Protein AF-A0A5S4VEQ0-F1 (afdb_monomer)

Structure (mmCIF, N/CA/C/O backbone):
data_AF-A0A5S4VEQ0-F1
#
_entry.id   AF-A0A5S4VEQ0-F1
#
loop_
_atom_site.group_PDB
_atom_site.id
_atom_site.type_symbol
_atom_site.label_atom_id
_atom_site.label_alt_id
_atom_site.label_comp_id
_atom_site.label_asym_id
_atom_site.label_entity_id
_atom_site.label_seq_id
_atom_site.pdbx_PDB_ins_code
_atom_site.Cartn_x
_atom_site.Cartn_y
_atom_site.Cartn_z
_atom_site.occupancy
_atom_site.B_iso_or_equiv
_atom_site.auth_seq_id
_atom_site.auth_comp_id
_atom_site.auth_asym_id
_atom_site.auth_atom_id
_atom_site.pdbx_PDB_model_num
ATOM 1 N N . MET A 1 1 ? 68.502 -34.017 -78.672 1.00 35.12 1 MET A N 1
ATOM 2 C CA . MET A 1 1 ? 68.425 -32.794 -77.843 1.00 35.12 1 MET A CA 1
ATOM 3 C C . MET A 1 1 ? 67.390 -31.886 -78.487 1.00 35.12 1 MET A C 1
ATOM 5 O O . MET A 1 1 ? 67.651 -31.323 -79.535 1.00 35.12 1 MET A O 1
ATOM 9 N N . GLU A 1 2 ? 66.114 -32.131 -78.208 1.00 46.16 2 GLU A N 1
ATOM 10 C CA . GLU A 1 2 ? 65.328 -31.559 -77.098 1.00 46.16 2 GLU A CA 1
ATOM 11 C C . GLU A 1 2 ? 64.725 -30.198 -77.484 1.00 46.16 2 GLU A C 1
ATOM 13 O O . GLU A 1 2 ? 65.393 -29.173 -77.520 1.00 46.16 2 GLU A O 1
ATOM 18 N N . LYS A 1 3 ? 63.433 -30.225 -77.825 1.00 47.91 3 LYS A N 1
ATOM 19 C CA . LYS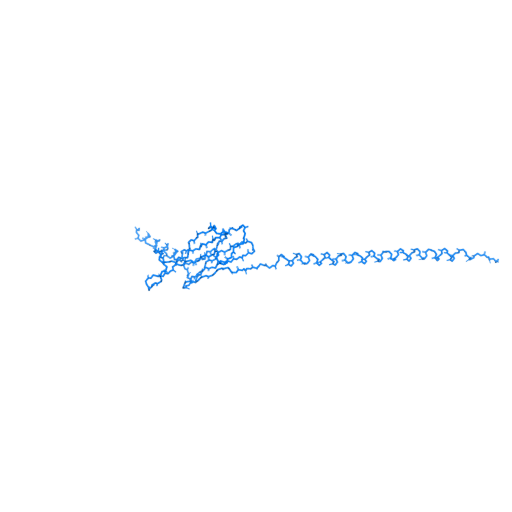 A 1 3 ? 62.547 -29.059 -77.894 1.00 47.91 3 LYS A CA 1
ATOM 20 C C . LYS A 1 3 ? 61.206 -29.460 -77.289 1.00 47.91 3 LYS A C 1
ATOM 22 O O . LYS A 1 3 ? 60.337 -29.929 -78.019 1.00 47.91 3 LYS A O 1
ATOM 27 N N . ARG A 1 4 ? 61.037 -29.322 -75.971 1.00 55.16 4 ARG A N 1
ATOM 28 C CA . ARG A 1 4 ? 59.731 -29.460 -75.301 1.00 55.16 4 ARG A CA 1
ATOM 29 C C . ARG A 1 4 ? 59.687 -28.665 -73.992 1.00 55.16 4 ARG A C 1
ATOM 31 O O . ARG A 1 4 ? 59.735 -29.290 -72.958 1.00 55.16 4 ARG A O 1
ATOM 38 N N . ASP A 1 5 ? 59.512 -27.338 -74.032 1.00 56.81 5 ASP A N 1
ATOM 39 C CA . ASP A 1 5 ? 59.251 -26.558 -72.796 1.00 56.81 5 ASP A CA 1
ATOM 40 C C . ASP A 1 5 ? 58.295 -25.351 -72.948 1.00 56.81 5 ASP A C 1
ATOM 42 O O . ASP A 1 5 ? 58.089 -24.589 -72.01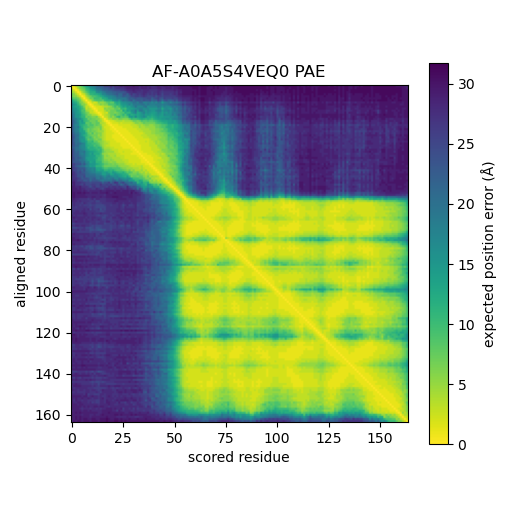1 1.00 56.81 5 ASP A O 1
ATOM 46 N N . GLY A 1 6 ? 57.635 -25.162 -74.098 1.00 55.19 6 GLY A N 1
ATOM 47 C CA . GLY A 1 6 ? 56.740 -24.005 -74.303 1.00 55.19 6 GLY A CA 1
ATOM 48 C C . GLY A 1 6 ? 55.313 -24.153 -73.745 1.00 55.19 6 GLY A C 1
ATOM 49 O O . GLY A 1 6 ? 54.650 -23.158 -73.468 1.00 55.19 6 GLY A O 1
ATOM 50 N N . HIS A 1 7 ? 54.815 -25.383 -73.567 1.00 54.16 7 HIS A N 1
ATOM 51 C CA . HIS A 1 7 ? 53.410 -25.635 -73.196 1.00 54.16 7 HIS A CA 1
ATOM 52 C C . HIS A 1 7 ? 53.145 -25.678 -71.681 1.00 54.16 7 HIS A C 1
ATOM 54 O O . HIS A 1 7 ? 52.001 -25.523 -71.259 1.00 54.16 7 HIS A O 1
ATOM 60 N N . ASN A 1 8 ? 54.177 -25.866 -70.855 1.00 57.31 8 ASN A N 1
ATOM 61 C CA . ASN A 1 8 ? 54.016 -26.102 -69.416 1.00 57.31 8 ASN A CA 1
ATOM 62 C C . ASN A 1 8 ? 53.813 -24.791 -68.626 1.00 57.31 8 ASN A C 1
ATOM 64 O O . ASN A 1 8 ? 53.029 -24.724 -67.683 1.00 57.31 8 ASN A O 1
ATOM 68 N N . ILE A 1 9 ? 54.444 -23.703 -69.075 1.00 57.59 9 ILE A N 1
ATOM 69 C CA . ILE A 1 9 ? 54.478 -22.416 -68.363 1.00 57.59 9 ILE A CA 1
ATOM 70 C C . ILE A 1 9 ? 53.099 -21.732 -68.355 1.00 57.59 9 ILE A C 1
ATOM 72 O O . ILE A 1 9 ? 52.641 -21.274 -67.311 1.00 57.59 9 ILE A O 1
ATOM 76 N N . ASN A 1 10 ? 52.386 -21.739 -69.489 1.00 58.28 10 ASN A N 1
ATOM 77 C CA . ASN A 1 10 ? 51.033 -21.173 -69.598 1.00 58.28 10 ASN A CA 1
ATOM 78 C C . ASN A 1 10 ? 49.995 -21.959 -68.780 1.00 58.28 10 ASN A C 1
ATOM 80 O O . ASN A 1 10 ? 49.092 -21.362 -68.195 1.00 58.28 10 ASN A O 1
ATOM 84 N N . TYR A 1 11 ? 50.130 -23.288 -68.696 1.00 59.81 11 TYR A N 1
ATOM 85 C CA . TYR A 1 11 ? 49.234 -24.128 -67.899 1.00 59.81 11 TYR A CA 1
ATOM 86 C C . TYR A 1 11 ? 49.465 -23.932 -66.395 1.00 59.81 11 TYR A C 1
ATOM 88 O O . TYR A 1 11 ? 48.503 -23.803 -65.638 1.00 59.81 11 TYR A O 1
ATOM 96 N N . ILE A 1 12 ? 50.728 -23.822 -65.964 1.00 58.59 12 ILE A N 1
ATOM 97 C CA . ILE A 1 12 ? 51.093 -23.484 -64.580 1.00 58.59 12 ILE A CA 1
ATOM 98 C C . ILE A 1 12 ? 50.569 -22.091 -64.212 1.00 58.59 12 ILE A C 1
ATOM 100 O O . ILE A 1 12 ? 49.969 -21.937 -63.151 1.00 58.59 12 ILE A O 1
ATOM 104 N N . TYR A 1 13 ? 50.711 -21.098 -65.094 1.00 59.34 13 TYR A N 1
ATOM 105 C CA . TYR A 1 13 ? 50.220 -19.736 -64.856 1.00 59.34 13 TYR A CA 1
ATOM 106 C C . TYR A 1 13 ? 48.685 -19.682 -64.759 1.00 59.34 13 TYR A C 1
ATOM 108 O O . TYR A 1 13 ? 48.131 -19.096 -63.831 1.00 59.34 13 TYR A O 1
ATOM 116 N N . TYR A 1 14 ? 47.981 -20.378 -65.656 1.00 60.22 14 TYR A N 1
ATOM 117 C CA . TYR A 1 14 ? 46.522 -20.517 -65.617 1.00 60.22 14 TYR A CA 1
ATOM 118 C C . TYR A 1 14 ? 46.028 -21.243 -64.353 1.00 60.22 14 TYR A C 1
ATOM 120 O O . TYR A 1 14 ? 45.068 -20.808 -63.711 1.00 60.22 14 TYR A O 1
ATOM 128 N N . MET A 1 15 ? 46.706 -22.323 -63.954 1.00 60.25 15 MET A N 1
ATOM 129 C CA . MET A 1 15 ? 46.429 -23.059 -62.714 1.00 60.25 15 MET A CA 1
ATOM 130 C C . MET A 1 15 ? 46.710 -22.214 -61.462 1.00 60.25 15 MET A C 1
ATOM 132 O O . MET A 1 15 ? 45.954 -22.292 -60.493 1.00 60.25 15 MET A O 1
ATOM 136 N N . MET A 1 16 ? 47.758 -21.388 -61.475 1.00 64.19 16 MET A N 1
ATOM 137 C CA . MET A 1 16 ? 48.123 -20.499 -60.369 1.00 64.19 16 MET A CA 1
ATOM 138 C C . MET A 1 16 ? 47.121 -19.345 -60.225 1.00 64.19 16 MET A C 1
ATOM 140 O O . MET A 1 16 ? 46.654 -19.089 -59.119 1.00 64.19 16 MET A O 1
ATOM 144 N N . ASN A 1 17 ? 46.662 -18.755 -61.333 1.00 66.44 17 ASN A N 1
ATOM 145 C CA . ASN A 1 17 ? 45.630 -17.712 -61.326 1.00 66.44 17 ASN A CA 1
ATOM 146 C C . ASN A 1 17 ? 44.271 -18.229 -60.826 1.00 66.44 17 ASN A C 1
ATOM 148 O O . ASN A 1 17 ? 43.604 -17.547 -60.052 1.00 66.44 17 ASN A O 1
ATOM 152 N N . LYS A 1 18 ? 43.874 -19.461 -61.181 1.00 68.44 18 LYS A N 1
ATOM 153 C CA . LYS A 1 18 ? 42.657 -20.086 -60.628 1.00 68.44 18 LYS A CA 1
ATOM 154 C C . LYS A 1 18 ? 42.741 -20.314 -59.120 1.00 68.44 18 LYS A C 1
ATOM 156 O O . LYS A 1 18 ? 41.775 -20.035 -58.416 1.00 68.44 18 LYS A O 1
ATOM 161 N N . LYS A 1 19 ? 43.884 -20.797 -58.615 1.00 73.88 19 LYS A N 1
ATOM 162 C CA . LYS A 1 19 ? 44.102 -20.979 -57.170 1.00 73.88 19 LYS A CA 1
ATOM 163 C C . LYS A 1 19 ? 44.058 -19.646 -56.422 1.00 73.88 19 LYS A C 1
ATOM 165 O O . LYS A 1 19 ? 43.429 -19.582 -55.372 1.00 73.88 19 LYS A O 1
ATOM 170 N N . VAL A 1 20 ? 44.652 -18.589 -56.981 1.00 77.31 20 VAL A N 1
ATOM 171 C CA . VAL A 1 20 ? 44.593 -17.232 -56.413 1.00 77.31 20 VAL A CA 1
ATOM 172 C C . VAL A 1 20 ? 43.149 -16.724 -56.352 1.00 77.31 20 VAL A C 1
ATOM 174 O O . VAL A 1 20 ? 42.721 -16.291 -55.290 1.00 77.31 20 VAL A O 1
ATOM 177 N N . ILE A 1 21 ? 42.367 -16.872 -57.429 1.00 79.94 21 ILE A N 1
ATOM 178 C CA . ILE A 1 21 ? 40.948 -16.470 -57.456 1.00 79.94 21 ILE A CA 1
ATOM 179 C C . ILE A 1 21 ? 40.131 -17.218 -56.389 1.00 79.94 21 ILE A C 1
ATOM 181 O O . ILE A 1 21 ? 39.345 -16.601 -55.672 1.00 79.94 21 ILE A O 1
ATOM 185 N N . ILE A 1 22 ? 40.337 -18.531 -56.244 1.00 81.25 22 ILE A N 1
ATOM 186 C CA . ILE A 1 22 ? 39.644 -19.340 -55.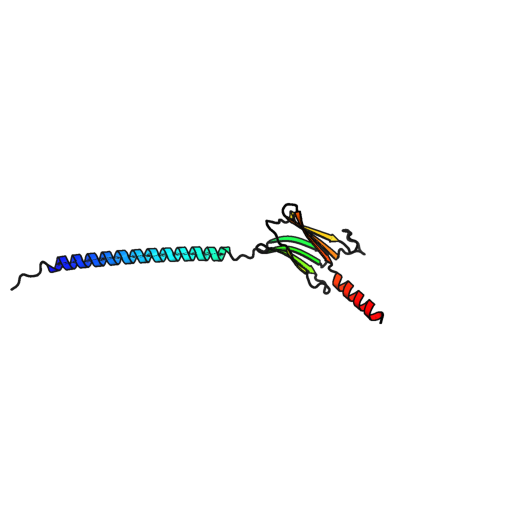228 1.00 81.25 22 ILE A CA 1
ATOM 187 C C . ILE A 1 22 ? 40.003 -18.860 -53.815 1.00 81.25 22 ILE A C 1
ATOM 189 O O . ILE A 1 22 ? 39.112 -18.687 -52.987 1.00 81.25 22 ILE A O 1
ATOM 193 N N . ILE A 1 23 ? 41.284 -18.593 -53.546 1.00 82.44 23 ILE A N 1
ATOM 194 C CA . ILE A 1 23 ? 41.738 -18.083 -52.244 1.00 82.44 23 ILE A CA 1
ATOM 195 C C . ILE A 1 23 ? 41.100 -16.720 -51.945 1.00 82.44 23 ILE A C 1
ATOM 197 O O . ILE A 1 23 ? 40.624 -16.505 -50.832 1.00 82.44 23 ILE A O 1
ATOM 201 N N . THR A 1 24 ? 41.020 -15.821 -52.930 1.00 81.81 24 THR A N 1
ATOM 202 C CA . THR A 1 24 ? 40.383 -14.507 -52.757 1.00 81.81 24 THR A CA 1
ATOM 203 C C . THR A 1 24 ? 38.906 -14.626 -52.376 1.00 81.81 24 THR A C 1
ATOM 205 O O . THR A 1 24 ? 38.460 -13.940 -51.458 1.00 81.81 24 THR A O 1
ATOM 208 N N . ILE A 1 25 ? 38.155 -15.523 -53.021 1.00 85.81 25 ILE A N 1
ATOM 209 C CA . ILE A 1 25 ? 36.731 -15.741 -52.712 1.00 85.81 25 ILE A CA 1
ATOM 210 C C . ILE A 1 25 ? 36.555 -16.280 -51.285 1.00 85.81 25 ILE A C 1
ATOM 212 O O . ILE A 1 25 ? 35.679 -15.820 -50.554 1.00 85.81 25 ILE A O 1
ATOM 216 N N . VAL A 1 26 ? 37.410 -17.214 -50.859 1.00 86.69 26 VAL A N 1
ATOM 217 C CA . VAL A 1 26 ? 37.355 -17.787 -49.503 1.00 86.69 26 VAL A CA 1
ATOM 218 C C . VAL A 1 26 ? 37.635 -16.726 -48.437 1.00 86.69 26 VAL A C 1
ATOM 220 O O . VAL A 1 26 ? 36.933 -16.672 -47.430 1.00 86.69 26 VAL A O 1
ATOM 223 N N . VAL A 1 27 ? 38.615 -15.847 -48.660 1.00 87.50 27 VAL A N 1
ATOM 224 C CA . VAL A 1 27 ? 38.927 -14.758 -47.719 1.00 87.50 27 VAL A CA 1
ATOM 225 C C . VAL A 1 27 ? 37.755 -13.782 -47.584 1.00 87.50 27 VAL A C 1
ATOM 227 O O . VAL A 1 27 ? 37.426 -13.383 -46.467 1.00 87.50 27 VAL A O 1
ATOM 230 N N . LEU A 1 28 ? 37.083 -13.441 -48.688 1.00 87.12 28 LEU A N 1
ATOM 231 C CA . LEU A 1 28 ? 35.903 -12.570 -48.658 1.00 87.12 28 LEU A CA 1
ATOM 232 C C . LEU A 1 28 ? 34.742 -13.199 -47.873 1.00 87.12 28 LEU A C 1
ATOM 234 O O . LEU A 1 28 ? 34.156 -12.530 -47.023 1.00 87.12 28 LEU A O 1
ATOM 238 N N . ALA A 1 29 ? 34.478 -14.495 -48.063 1.00 86.56 29 ALA A N 1
ATOM 239 C CA . ALA A 1 29 ? 33.441 -15.206 -47.311 1.00 86.56 29 ALA A CA 1
ATOM 240 C C . ALA A 1 29 ? 33.726 -15.238 -45.795 1.00 86.56 29 ALA A C 1
ATOM 242 O O . ALA A 1 29 ? 32.816 -15.079 -44.978 1.00 86.56 29 ALA A O 1
ATOM 243 N N . ILE A 1 30 ? 34.996 -15.394 -45.399 1.00 88.75 30 ILE A N 1
ATOM 244 C CA . ILE A 1 30 ? 35.389 -15.356 -43.983 1.00 88.75 30 ILE A CA 1
ATOM 245 C C . ILE A 1 30 ? 35.157 -13.954 -43.405 1.00 88.75 30 ILE A C 1
ATOM 247 O O . ILE A 1 30 ? 34.575 -13.839 -42.326 1.00 88.75 30 ILE A O 1
ATOM 251 N N . LEU A 1 31 ? 35.541 -12.891 -44.118 1.00 87.69 31 LEU A N 1
ATOM 252 C CA . LEU A 1 31 ? 35.334 -11.511 -43.661 1.00 87.69 31 LEU A CA 1
ATOM 253 C C . LEU A 1 31 ? 33.849 -11.185 -43.445 1.00 87.69 31 LEU A C 1
ATOM 255 O O . LEU A 1 31 ? 33.496 -10.596 -42.422 1.00 87.69 31 LEU A O 1
ATOM 259 N N . GLU A 1 32 ? 32.972 -11.620 -44.351 1.00 87.06 32 GLU A N 1
ATOM 260 C CA . GLU A 1 32 ? 31.523 -11.443 -44.201 1.00 87.06 32 GLU A CA 1
ATOM 261 C C . GLU A 1 32 ? 30.975 -12.195 -42.982 1.00 87.06 32 GLU A C 1
ATOM 263 O O . GLU A 1 32 ? 30.190 -11.634 -42.212 1.00 87.06 32 GLU A O 1
ATOM 268 N N . SER A 1 33 ? 31.437 -13.428 -42.752 1.00 83.81 33 SER A N 1
ATOM 269 C CA . SER A 1 33 ? 31.017 -14.220 -41.592 1.00 83.81 33 SER A CA 1
ATOM 270 C C . SER A 1 33 ? 31.417 -13.557 -40.267 1.00 83.81 33 SER A C 1
ATOM 272 O O . SER A 1 33 ? 30.593 -13.452 -39.361 1.00 83.81 33 SER A O 1
ATOM 274 N N . VAL A 1 34 ? 32.637 -13.015 -40.172 1.00 88.19 34 VAL A N 1
ATOM 275 C CA . VAL A 1 34 ? 33.123 -12.295 -38.986 1.00 88.19 34 VAL A CA 1
ATOM 276 C C . VAL A 1 34 ? 32.261 -11.063 -38.709 1.00 88.19 34 VAL A C 1
ATOM 278 O O . VAL A 1 34 ? 31.816 -10.872 -37.578 1.00 88.19 34 VAL A O 1
ATOM 281 N N . ILE A 1 35 ? 31.951 -10.259 -39.732 1.00 86.19 35 ILE A N 1
ATOM 282 C CA . ILE A 1 35 ? 31.079 -9.081 -39.587 1.00 86.19 35 ILE A CA 1
ATOM 283 C C . ILE A 1 35 ? 29.672 -9.493 -39.133 1.00 86.19 35 ILE A C 1
ATOM 285 O O . ILE A 1 35 ? 29.096 -8.842 -38.257 1.00 86.19 35 ILE A O 1
ATOM 289 N N . PHE A 1 36 ? 29.122 -10.573 -39.692 1.00 85.31 36 PHE A N 1
ATOM 290 C CA . PHE A 1 36 ? 27.824 -11.112 -39.288 1.00 85.31 36 PHE A CA 1
ATOM 291 C C . PHE A 1 36 ? 27.819 -11.548 -37.815 1.00 85.31 36 PHE A C 1
ATOM 293 O O . PHE A 1 36 ? 26.914 -11.165 -37.073 1.00 85.31 36 PHE A O 1
ATOM 300 N N . PHE A 1 37 ? 28.854 -12.261 -37.358 1.00 78.31 37 PHE A N 1
ATOM 301 C CA . PHE A 1 37 ? 28.989 -12.652 -35.952 1.00 78.31 37 PHE A CA 1
ATOM 302 C C . PHE A 1 37 ? 29.139 -11.444 -35.021 1.00 78.31 37 PHE A C 1
ATOM 304 O O . PHE A 1 37 ? 28.484 -11.407 -33.980 1.00 78.31 37 PHE A O 1
ATOM 311 N N . TYR A 1 38 ? 29.918 -10.423 -35.394 1.00 78.75 38 TYR A N 1
ATOM 312 C CA . TYR A 1 38 ? 30.018 -9.184 -34.611 1.00 78.75 38 TYR A CA 1
ATOM 313 C C . TYR A 1 38 ? 28.670 -8.466 -34.488 1.00 78.75 38 TYR A C 1
ATOM 315 O O . TYR A 1 38 ? 28.312 -8.029 -33.393 1.00 78.75 38 TYR A O 1
ATOM 323 N N . LYS A 1 39 ? 27.903 -8.371 -35.582 1.00 77.38 39 LYS A N 1
ATOM 324 C CA . LYS A 1 39 ? 26.561 -7.769 -35.562 1.00 77.38 39 LYS A CA 1
ATOM 325 C C . LYS A 1 39 ? 25.602 -8.561 -34.681 1.00 77.38 39 LYS A C 1
ATOM 327 O O . LYS A 1 39 ? 24.973 -7.970 -33.809 1.00 77.38 39 LYS A O 1
ATOM 332 N N . GLN A 1 40 ? 25.553 -9.883 -34.842 1.00 73.31 40 GLN A N 1
ATOM 333 C CA . GLN A 1 40 ? 24.693 -10.746 -34.033 1.00 73.31 40 GLN A CA 1
ATOM 334 C C . GLN A 1 40 ? 25.042 -10.640 -32.540 1.00 73.31 40 GLN A C 1
ATOM 336 O O . GLN A 1 40 ? 24.151 -10.531 -31.703 1.00 73.31 40 GLN A O 1
ATOM 341 N N . ASN A 1 41 ? 26.332 -10.597 -32.193 1.00 69.31 41 ASN A N 1
ATOM 342 C CA . ASN A 1 41 ? 26.767 -10.489 -30.802 1.00 69.31 41 ASN A CA 1
ATOM 343 C C . ASN A 1 41 ? 26.468 -9.103 -30.198 1.00 69.31 41 ASN A C 1
ATOM 345 O O . ASN A 1 41 ? 26.094 -9.009 -29.032 1.00 69.31 41 ASN A O 1
ATOM 349 N N . ALA A 1 42 ? 26.566 -8.030 -30.991 1.00 70.25 42 ALA A N 1
ATOM 350 C CA . ALA A 1 42 ? 26.181 -6.679 -30.576 1.00 70.25 42 ALA A CA 1
ATOM 351 C C . ALA A 1 42 ? 24.654 -6.499 -30.447 1.00 70.25 42 ALA A C 1
ATOM 353 O O . ALA A 1 42 ? 24.183 -5.739 -29.603 1.00 70.25 42 ALA A O 1
ATOM 354 N N . GLU A 1 43 ? 23.862 -7.178 -31.275 1.00 64.88 43 GLU A N 1
ATOM 355 C CA . GLU A 1 43 ? 22.400 -7.200 -31.152 1.00 64.88 43 GLU A CA 1
ATOM 356 C C . GLU A 1 43 ? 21.950 -8.027 -29.948 1.00 64.88 43 GLU A C 1
ATOM 358 O O . GLU A 1 43 ? 21.087 -7.589 -29.185 1.00 64.88 43 GLU A O 1
ATOM 363 N N . ASN A 1 44 ? 22.588 -9.177 -29.720 1.00 58.97 44 ASN A N 1
ATOM 364 C CA . ASN A 1 44 ? 22.358 -9.995 -28.538 1.00 58.97 44 ASN A CA 1
ATOM 365 C C . ASN A 1 44 ? 22.756 -9.243 -27.266 1.00 58.97 44 ASN A C 1
ATOM 367 O O . ASN A 1 44 ? 21.960 -9.202 -26.333 1.00 58.97 44 ASN A O 1
ATOM 371 N N . SER A 1 45 ? 23.915 -8.576 -27.230 1.00 58.31 45 SER A N 1
ATOM 372 C CA . SER A 1 45 ? 24.314 -7.778 -26.065 1.00 58.31 45 SER A CA 1
ATOM 373 C C . SER A 1 45 ? 23.307 -6.665 -25.772 1.00 58.31 45 SER A C 1
ATOM 375 O O . SER A 1 45 ? 22.861 -6.560 -24.635 1.00 58.31 45 SER A O 1
ATOM 377 N N . LYS A 1 46 ? 22.828 -5.930 -26.787 1.00 57.09 46 LYS A N 1
ATOM 378 C CA . LYS A 1 46 ? 21.741 -4.942 -26.631 1.00 57.09 46 LYS A CA 1
ATOM 379 C C . LYS A 1 46 ? 20.438 -5.564 -26.119 1.00 57.09 46 LYS A C 1
ATOM 381 O O . LYS A 1 46 ? 19.746 -4.941 -25.317 1.00 57.09 46 LYS A O 1
ATOM 386 N N . LYS A 1 47 ? 20.100 -6.781 -26.555 1.00 51.53 47 LYS A N 1
ATOM 387 C CA . LYS A 1 47 ? 18.929 -7.533 -26.077 1.00 51.53 47 LYS A CA 1
ATOM 388 C C . LYS A 1 47 ? 19.077 -7.953 -24.608 1.00 51.53 47 LYS A C 1
ATOM 390 O O . LYS A 1 47 ? 18.097 -7.885 -23.874 1.00 51.53 47 LYS A O 1
ATOM 395 N N . TYR A 1 48 ? 20.285 -8.304 -24.163 1.00 48.91 48 TYR A N 1
ATOM 396 C CA . TYR A 1 48 ? 20.580 -8.576 -22.751 1.00 48.91 48 TYR A CA 1
ATOM 397 C C . TYR A 1 48 ? 20.616 -7.296 -21.901 1.00 48.91 48 TYR A C 1
ATOM 399 O O . TYR A 1 48 ? 20.135 -7.311 -20.773 1.00 48.91 48 TYR A O 1
ATOM 407 N N . THR A 1 49 ? 21.091 -6.166 -22.440 1.00 46.22 49 THR A N 1
ATOM 408 C CA . THR A 1 49 ? 21.071 -4.872 -21.732 1.00 46.22 49 THR A CA 1
ATOM 409 C C . THR A 1 49 ? 19.655 -4.300 -21.596 1.00 46.22 49 THR A C 1
ATOM 411 O O . THR A 1 49 ? 19.361 -3.640 -20.606 1.00 46.22 49 THR A O 1
ATOM 414 N N . LYS A 1 50 ? 18.748 -4.575 -22.544 1.00 47.94 50 LYS A N 1
ATOM 415 C CA . LYS A 1 50 ? 17.352 -4.101 -22.489 1.00 47.94 50 LYS A CA 1
ATOM 416 C C . LYS A 1 50 ? 16.485 -4.839 -21.451 1.00 47.94 50 LYS A C 1
ATOM 418 O O . LYS A 1 50 ? 15.454 -4.308 -21.061 1.00 47.94 50 LYS A O 1
ATOM 423 N N . ASN A 1 51 ? 16.907 -6.015 -20.979 1.00 51.66 51 ASN A N 1
ATOM 424 C CA . ASN A 1 51 ? 16.145 -6.846 -20.037 1.00 51.66 51 ASN A CA 1
ATOM 425 C C . ASN A 1 51 ? 16.681 -6.818 -18.592 1.00 51.66 51 ASN A C 1
ATOM 427 O O . ASN A 1 51 ? 16.313 -7.686 -17.808 1.00 51.66 51 ASN A O 1
ATOM 431 N N . SER A 1 52 ? 17.562 -5.882 -18.221 1.00 48.66 52 SER A N 1
ATOM 432 C CA . SER A 1 52 ? 18.172 -5.902 -16.883 1.00 48.66 52 SER A CA 1
ATOM 433 C C . SER A 1 52 ? 18.460 -4.509 -16.328 1.00 48.66 52 SER A C 1
ATOM 435 O O . SER A 1 52 ? 19.607 -4.158 -16.061 1.00 48.66 52 SER A O 1
ATOM 437 N N . ILE A 1 53 ? 17.401 -3.729 -16.121 1.00 51.53 53 ILE A N 1
ATOM 438 C CA . ILE A 1 53 ? 17.343 -2.774 -15.013 1.00 51.53 53 ILE A CA 1
ATOM 439 C C . ILE A 1 53 ? 15.986 -3.032 -14.360 1.00 51.53 53 ILE A C 1
ATOM 441 O O . ILE A 1 53 ? 14.963 -2.680 -14.938 1.00 51.53 53 ILE A O 1
ATOM 445 N N . GLU A 1 54 ? 15.969 -3.691 -13.200 1.00 56.12 54 GLU A N 1
ATOM 446 C CA . GLU A 1 54 ? 14.827 -3.620 -12.285 1.00 56.12 54 GLU A CA 1
ATOM 447 C C . GLU A 1 54 ? 14.712 -2.152 -11.866 1.00 56.12 54 GLU A C 1
ATOM 449 O O . GLU A 1 54 ? 15.355 -1.702 -10.919 1.00 56.12 54 GLU A O 1
ATOM 454 N N . SER A 1 55 ? 14.016 -1.345 -12.667 1.00 65.06 55 SER A N 1
ATOM 455 C CA . SER A 1 55 ? 13.801 0.058 -12.350 1.00 65.06 55 SER A CA 1
ATOM 456 C C . SER A 1 55 ? 12.699 0.114 -11.306 1.00 65.06 55 SER A C 1
ATOM 458 O O . SER A 1 55 ? 11.520 0.202 -11.645 1.00 65.06 55 SER A O 1
ATOM 460 N N . GLU A 1 56 ? 13.092 -0.003 -10.043 1.00 83.75 56 GLU A N 1
ATOM 461 C CA . GLU A 1 56 ? 12.230 0.370 -8.934 1.00 83.75 56 GLU A CA 1
ATOM 462 C C . GLU A 1 56 ? 11.972 1.878 -9.017 1.00 83.75 56 GLU A C 1
ATOM 464 O O . GLU A 1 56 ? 12.900 2.689 -8.949 1.00 83.75 56 GLU A O 1
ATOM 469 N N . VAL A 1 57 ? 10.711 2.254 -9.213 1.00 90.12 57 VAL A N 1
ATOM 470 C CA . VAL A 1 57 ? 10.284 3.655 -9.252 1.00 90.12 57 VAL A CA 1
ATOM 471 C C . VAL A 1 57 ? 9.269 3.869 -8.145 1.00 90.12 57 VAL A C 1
ATOM 473 O O . VAL A 1 57 ? 8.159 3.349 -8.203 1.00 90.12 57 VAL A O 1
ATOM 476 N N . VAL A 1 58 ? 9.638 4.648 -7.129 1.00 95.06 58 VAL A N 1
ATOM 477 C CA . VAL A 1 58 ? 8.711 5.037 -6.060 1.00 95.06 58 VAL A CA 1
ATOM 478 C C . VAL A 1 58 ? 7.694 6.028 -6.618 1.00 95.06 58 VAL A C 1
ATOM 480 O O . VAL A 1 58 ? 8.072 7.084 -7.124 1.00 95.06 58 VAL A O 1
ATOM 483 N N . LEU A 1 59 ? 6.412 5.687 -6.504 1.00 95.62 59 LEU A N 1
ATOM 484 C CA . LEU A 1 59 ? 5.299 6.511 -6.978 1.00 95.62 59 LEU A CA 1
ATOM 485 C C . LEU A 1 59 ? 4.656 7.290 -5.830 1.00 95.62 59 LEU A C 1
ATOM 487 O O . LEU A 1 59 ? 4.321 8.459 -5.993 1.00 95.62 59 LEU A O 1
ATOM 491 N N . ALA A 1 60 ? 4.544 6.678 -4.651 1.00 97.25 60 ALA A N 1
ATOM 492 C CA . ALA A 1 60 ? 4.067 7.346 -3.448 1.00 97.25 60 ALA A CA 1
ATOM 493 C C . ALA A 1 60 ? 4.779 6.806 -2.207 1.00 97.25 60 ALA A C 1
ATOM 495 O O . ALA A 1 60 ? 5.132 5.632 -2.120 1.00 97.25 60 ALA A O 1
ATOM 496 N N . SER A 1 61 ? 4.982 7.667 -1.218 1.00 97.75 61 SER A N 1
ATOM 497 C CA . SER A 1 61 ? 5.516 7.279 0.082 1.00 97.75 61 SER A CA 1
ATOM 498 C C . SER A 1 61 ? 4.926 8.187 1.142 1.00 97.75 61 SER A C 1
ATOM 500 O O . SER A 1 61 ? 4.893 9.404 0.970 1.00 97.75 61 SER A O 1
ATOM 502 N N . SER A 1 62 ? 4.514 7.607 2.261 1.00 98.06 62 SER A N 1
ATOM 503 C CA . SER A 1 62 ? 3.995 8.351 3.402 1.00 98.06 62 SER A CA 1
ATOM 504 C C . SER A 1 62 ? 4.444 7.708 4.709 1.00 98.06 62 SER A C 1
ATOM 506 O O . SER A 1 62 ? 4.635 6.493 4.785 1.00 98.06 62 SER A O 1
ATOM 508 N N . LYS A 1 63 ? 4.651 8.534 5.733 1.00 96.62 63 LYS A N 1
ATOM 509 C CA . LYS A 1 63 ? 5.119 8.117 7.056 1.00 96.62 63 LYS A CA 1
ATOM 510 C C . LYS A 1 63 ? 4.286 8.776 8.135 1.00 96.62 63 LYS A C 1
ATOM 512 O O . LYS A 1 63 ? 3.959 9.952 8.012 1.00 96.62 63 LYS A O 1
ATOM 517 N N . GLU A 1 64 ? 4.041 8.032 9.202 1.00 94.88 64 GLU A N 1
ATOM 518 C CA . GLU A 1 64 ? 3.356 8.514 10.392 1.00 94.88 64 GLU A CA 1
ATOM 519 C C . GLU A 1 64 ? 3.978 7.864 11.631 1.00 94.88 64 GLU A C 1
ATOM 521 O O . GLU A 1 64 ? 3.883 6.653 11.846 1.00 94.88 64 GLU A O 1
ATOM 526 N N . GLY A 1 65 ? 4.687 8.669 12.426 1.00 91.75 65 GLY A N 1
ATOM 527 C CA . GLY A 1 65 ? 5.507 8.166 13.529 1.00 91.75 65 GLY A CA 1
ATOM 528 C C . GLY A 1 65 ? 6.532 7.132 13.049 1.00 91.75 65 GLY A C 1
ATOM 529 O O . GLY A 1 65 ? 7.350 7.419 12.177 1.00 91.75 65 GLY A O 1
ATOM 530 N N . TYR A 1 66 ? 6.463 5.928 13.619 1.00 91.75 66 TYR A N 1
ATOM 531 C CA . TYR A 1 66 ? 7.325 4.789 13.281 1.00 91.75 66 TYR A CA 1
ATOM 532 C C . TYR A 1 66 ? 6.826 3.970 12.085 1.00 91.75 66 TYR A C 1
ATOM 534 O O . TYR A 1 66 ? 7.481 3.006 11.698 1.00 91.75 66 TYR A O 1
ATOM 542 N N . ASN A 1 67 ? 5.664 4.317 11.528 1.00 95.94 67 ASN A N 1
ATOM 543 C CA . ASN A 1 67 ? 5.000 3.565 10.472 1.00 95.94 67 ASN A CA 1
ATOM 544 C C . ASN A 1 67 ? 5.262 4.209 9.112 1.00 95.94 67 ASN A C 1
ATOM 546 O O . ASN A 1 67 ? 5.352 5.433 8.981 1.00 95.94 67 ASN A O 1
ATOM 550 N N . SER A 1 68 ? 5.343 3.385 8.077 1.00 97.69 68 SER A N 1
ATOM 551 C CA . SER A 1 68 ? 5.556 3.842 6.712 1.00 97.69 68 SER A CA 1
ATOM 552 C C . SER A 1 68 ? 4.795 2.988 5.714 1.00 97.69 68 SER A C 1
ATOM 554 O O . SER A 1 68 ? 4.612 1.791 5.921 1.00 97.69 68 SER A O 1
ATOM 556 N N . VAL A 1 69 ? 4.366 3.623 4.629 1.00 98.56 69 VAL A N 1
ATOM 557 C CA . VAL A 1 69 ? 3.800 2.977 3.447 1.00 98.56 69 VAL A CA 1
ATOM 558 C C . VAL A 1 69 ? 4.526 3.526 2.230 1.00 98.56 69 VAL A C 1
ATOM 560 O O . VAL A 1 69 ? 4.636 4.742 2.068 1.00 98.56 69 VAL A O 1
ATOM 563 N N . VAL A 1 70 ? 5.001 2.633 1.371 1.00 98.31 70 VAL A N 1
ATOM 564 C CA . VAL A 1 70 ? 5.642 2.950 0.097 1.00 98.31 70 VAL A CA 1
ATOM 565 C C . VAL A 1 70 ? 4.921 2.183 -0.999 1.00 98.31 70 VAL A C 1
ATOM 567 O O . VAL A 1 70 ? 4.725 0.973 -0.896 1.00 98.31 70 VAL A O 1
ATOM 570 N N . VAL A 1 71 ? 4.536 2.897 -2.050 1.00 97.94 71 VAL A N 1
ATOM 571 C CA . VAL A 1 71 ? 3.976 2.333 -3.273 1.00 97.94 71 VAL A CA 1
ATOM 572 C C . VAL A 1 71 ? 4.960 2.593 -4.399 1.00 97.94 71 VAL A C 1
ATOM 574 O O . VAL A 1 71 ? 5.341 3.740 -4.655 1.00 97.94 71 VAL A O 1
ATOM 577 N N . TYR A 1 72 ? 5.399 1.532 -5.057 1.00 95.19 72 TYR A N 1
ATOM 578 C CA . TYR A 1 72 ? 6.419 1.621 -6.085 1.00 95.19 72 TYR A CA 1
ATOM 579 C C . TYR A 1 72 ? 6.164 0.643 -7.217 1.00 95.19 72 TYR A C 1
ATOM 581 O O . TYR A 1 72 ? 5.638 -0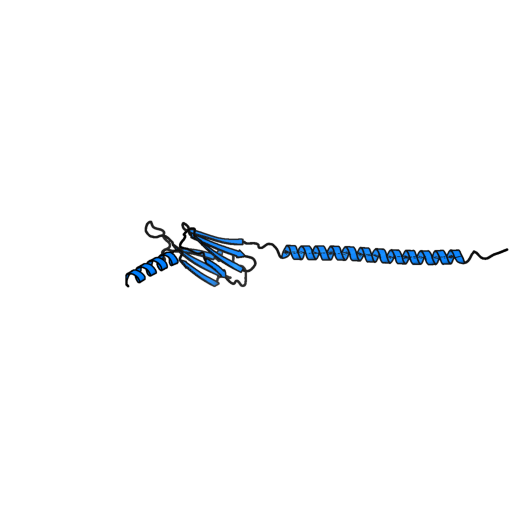.451 -7.024 1.00 95.19 72 TYR A O 1
ATOM 589 N N . GLN A 1 73 ? 6.570 1.048 -8.409 1.00 92.00 73 GLN A N 1
ATOM 590 C CA . GLN A 1 73 ? 6.576 0.202 -9.582 1.00 92.00 73 GLN A CA 1
ATOM 591 C C . GLN A 1 73 ? 7.849 -0.644 -9.565 1.00 92.00 73 GLN A C 1
ATOM 593 O O . GLN A 1 73 ? 8.955 -0.104 -9.515 1.00 92.00 73 GLN A O 1
ATOM 598 N N . LEU A 1 74 ? 7.699 -1.964 -9.632 1.00 87.44 74 LEU A N 1
ATOM 599 C CA . LEU A 1 74 ? 8.796 -2.902 -9.833 1.00 87.44 74 LEU A CA 1
ATOM 600 C C . LEU A 1 74 ? 8.520 -3.685 -11.115 1.00 87.44 74 LEU A C 1
ATOM 602 O O . LEU A 1 74 ? 7.630 -4.533 -11.167 1.00 87.44 74 LEU A O 1
ATOM 606 N N . ASN A 1 75 ? 9.282 -3.393 -12.171 1.00 80.81 75 ASN A N 1
ATOM 607 C CA . ASN A 1 75 ? 8.995 -3.872 -13.525 1.00 80.81 75 ASN A CA 1
ATOM 608 C C . ASN A 1 75 ? 7.579 -3.444 -13.974 1.00 80.81 75 ASN A C 1
ATOM 610 O O . ASN A 1 75 ? 7.308 -2.253 -14.106 1.00 80.81 75 ASN A O 1
ATOM 614 N N . ASN A 1 76 ? 6.668 -4.399 -14.175 1.00 77.81 76 ASN A N 1
ATOM 615 C CA . ASN A 1 76 ? 5.282 -4.161 -14.594 1.00 77.81 76 ASN A CA 1
ATOM 616 C C . ASN A 1 76 ? 4.267 -4.354 -13.454 1.00 77.81 76 ASN A C 1
ATOM 618 O O . ASN A 1 76 ? 3.071 -4.342 -13.712 1.00 77.81 76 ASN A O 1
ATOM 622 N N . ALA A 1 77 ? 4.738 -4.535 -12.219 1.00 87.62 77 ALA A N 1
ATOM 623 C CA . ALA A 1 77 ? 3.903 -4.735 -11.047 1.00 87.62 77 ALA A CA 1
ATOM 624 C C . ALA A 1 77 ? 3.943 -3.507 -10.136 1.00 87.62 77 ALA A C 1
ATOM 626 O O . ALA A 1 77 ? 5.017 -2.955 -9.870 1.00 87.62 77 ALA A O 1
ATOM 627 N N . LEU A 1 78 ? 2.782 -3.120 -9.616 1.00 94.75 78 LEU A N 1
ATOM 628 C CA . LEU A 1 78 ? 2.692 -2.115 -8.572 1.00 94.75 78 LEU A CA 1
ATOM 629 C C . LEU A 1 78 ? 2.772 -2.810 -7.214 1.00 94.75 78 LEU A C 1
ATOM 631 O O . LEU A 1 78 ? 1.956 -3.672 -6.896 1.00 94.75 78 LEU A O 1
ATOM 635 N N . ILE A 1 79 ? 3.758 -2.445 -6.406 1.00 96.69 79 ILE A N 1
ATOM 636 C CA . ILE A 1 79 ? 3.988 -3.035 -5.093 1.00 96.69 79 ILE A CA 1
ATOM 637 C C . ILE A 1 79 ? 3.634 -2.025 -4.014 1.00 96.69 79 ILE A C 1
ATOM 639 O O . ILE A 1 79 ? 4.125 -0.896 -4.022 1.00 96.69 79 ILE A O 1
ATOM 643 N N . VAL A 1 80 ? 2.841 -2.464 -3.041 1.00 98.25 80 VAL A N 1
ATOM 644 C CA . VAL A 1 80 ? 2.599 -1.735 -1.798 1.00 98.25 80 VAL A CA 1
ATOM 645 C C . VAL A 1 80 ? 3.365 -2.428 -0.680 1.00 98.25 80 VAL A C 1
ATOM 647 O O . VAL A 1 80 ? 3.175 -3.620 -0.436 1.00 98.25 80 VAL A O 1
ATOM 650 N N . SER A 1 81 ? 4.226 -1.679 0.002 1.00 97.88 81 SER A N 1
ATOM 651 C CA . SER A 1 81 ? 4.997 -2.134 1.157 1.00 97.88 81 SER A CA 1
ATOM 652 C C . SER A 1 81 ? 4.691 -1.237 2.345 1.00 97.88 81 SER A C 1
ATOM 654 O O . SER A 1 81 ? 4.816 -0.018 2.254 1.00 97.88 81 SER A O 1
ATOM 656 N N . ALA A 1 82 ? 4.299 -1.832 3.459 1.00 98.06 82 ALA A N 1
ATOM 657 C CA . ALA A 1 82 ? 4.092 -1.160 4.724 1.00 98.06 82 ALA A CA 1
ATOM 658 C C . ALA A 1 82 ? 5.047 -1.741 5.758 1.00 98.06 82 ALA A C 1
ATOM 660 O O . ALA A 1 82 ? 5.104 -2.955 5.934 1.00 98.06 82 ALA A O 1
ATOM 661 N N . GLU A 1 83 ? 5.768 -0.867 6.447 1.00 97.25 83 GLU A N 1
ATOM 662 C CA . GLU A 1 83 ? 6.821 -1.226 7.396 1.00 97.25 83 GLU A CA 1
ATOM 663 C C . GLU A 1 83 ? 6.690 -0.381 8.660 1.00 97.25 83 GLU A C 1
ATOM 665 O O . GLU A 1 83 ? 6.223 0.763 8.604 1.00 97.25 83 GLU A O 1
ATOM 670 N N . SER A 1 84 ? 7.124 -0.926 9.794 1.00 95.44 84 SER A N 1
ATOM 671 C CA . SER A 1 84 ? 7.183 -0.194 11.057 1.00 95.44 84 SER A CA 1
ATOM 672 C C . SER A 1 84 ? 8.407 -0.588 11.867 1.00 95.44 84 SER A C 1
ATOM 674 O O . SER A 1 84 ? 8.817 -1.746 11.866 1.00 95.44 84 SER A O 1
ATOM 676 N N . GLU A 1 85 ? 8.966 0.370 12.602 1.00 92.56 85 GLU A N 1
ATOM 677 C CA . GLU A 1 85 ? 10.022 0.099 13.589 1.00 92.56 85 GLU A CA 1
ATOM 678 C C . GLU A 1 85 ? 9.462 -0.559 14.867 1.00 92.56 85 GLU A C 1
ATOM 680 O O . GLU A 1 85 ? 10.216 -1.018 15.728 1.00 92.56 85 GLU A O 1
ATOM 685 N N . ALA A 1 86 ? 8.135 -0.620 15.011 1.00 86.75 86 ALA A N 1
ATOM 686 C CA . ALA A 1 86 ? 7.486 -1.250 16.146 1.00 86.75 86 ALA A CA 1
ATOM 687 C C . ALA A 1 86 ? 7.572 -2.785 16.082 1.00 86.75 86 ALA A C 1
ATOM 689 O O . ALA A 1 86 ? 7.132 -3.414 15.124 1.00 86.75 86 ALA A O 1
ATOM 690 N N . ALA A 1 87 ? 8.018 -3.413 17.176 1.00 84.62 87 ALA A N 1
ATOM 691 C CA . ALA A 1 87 ? 8.157 -4.874 17.282 1.00 84.62 87 ALA A CA 1
ATOM 692 C C . ALA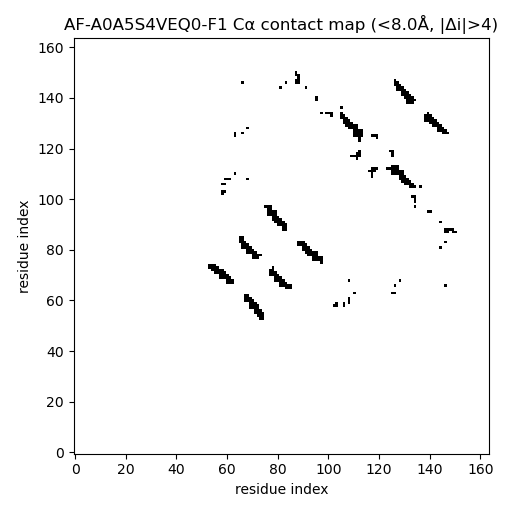 A 1 87 ? 6.833 -5.660 17.156 1.00 84.62 87 ALA A C 1
ATOM 694 O O . ALA A 1 87 ? 6.833 -6.885 17.034 1.00 84.62 87 ALA A O 1
ATOM 695 N N . PHE A 1 88 ? 5.696 -4.969 17.227 1.00 84.75 88 PHE A N 1
ATOM 696 C CA . PHE A 1 88 ? 4.361 -5.541 17.081 1.00 84.75 88 PHE A CA 1
ATOM 697 C C . PHE A 1 88 ? 3.804 -5.397 15.657 1.00 84.75 88 PHE A C 1
ATOM 699 O O . PHE A 1 88 ? 2.604 -5.549 15.462 1.00 84.75 88 PHE A O 1
ATOM 706 N N . PHE A 1 89 ? 4.632 -5.139 14.650 1.00 93.50 89 PHE A N 1
ATOM 707 C CA . PHE A 1 89 ? 4.198 -5.153 13.257 1.00 93.50 89 PHE A CA 1
ATOM 708 C C . PHE A 1 89 ? 5.191 -5.947 12.411 1.00 93.50 89 PHE A C 1
ATOM 710 O O . PHE A 1 89 ? 6.386 -5.686 12.442 1.00 93.50 89 PHE A O 1
ATOM 717 N N . ASP A 1 90 ? 4.693 -6.935 11.668 1.00 92.00 90 ASP A N 1
ATOM 718 C CA . ASP A 1 90 ? 5.538 -7.888 10.931 1.00 92.00 90 ASP A CA 1
ATOM 719 C C . ASP A 1 90 ? 5.829 -7.449 9.482 1.00 92.00 90 ASP A C 1
ATOM 721 O O . ASP A 1 90 ? 6.419 -8.208 8.716 1.00 92.00 90 ASP A O 1
ATOM 725 N N . GLY A 1 91 ? 5.410 -6.239 9.102 1.00 94.38 91 GLY A N 1
ATOM 726 C CA . GLY A 1 91 ? 5.440 -5.776 7.718 1.00 94.38 91 GLY A CA 1
ATOM 727 C C . GLY A 1 91 ? 4.263 -6.320 6.903 1.00 94.38 91 GLY A C 1
ATOM 728 O O . GLY A 1 91 ? 3.714 -7.392 7.172 1.00 94.38 91 GLY A O 1
ATOM 729 N N . VAL A 1 92 ? 3.839 -5.567 5.892 1.00 96.25 92 VAL A N 1
ATOM 730 C CA . VAL A 1 92 ? 2.838 -6.012 4.914 1.00 96.25 92 VAL A CA 1
ATOM 731 C C . VAL A 1 92 ? 3.339 -5.661 3.527 1.00 96.25 92 VAL A C 1
ATOM 733 O O . VAL A 1 92 ? 3.685 -4.516 3.261 1.00 96.25 92 VAL A O 1
ATOM 736 N N . ARG A 1 93 ? 3.327 -6.635 2.619 1.00 97.50 93 ARG A N 1
ATOM 737 C CA . ARG A 1 93 ? 3.688 -6.432 1.220 1.00 97.50 93 ARG A CA 1
ATOM 738 C C . ARG A 1 93 ? 2.686 -7.131 0.320 1.00 97.50 93 ARG A C 1
ATOM 740 O O . ARG A 1 93 ? 2.425 -8.318 0.514 1.00 97.50 93 ARG A O 1
ATOM 747 N N . TYR A 1 94 ? 2.149 -6.416 -0.659 1.00 96.69 94 TYR A N 1
ATOM 748 C CA . TYR A 1 94 ? 1.264 -6.995 -1.665 1.00 96.69 94 TYR A CA 1
ATOM 749 C C . TYR A 1 94 ? 1.445 -6.324 -3.023 1.00 96.69 94 TYR A C 1
ATOM 751 O O . TYR A 1 94 ? 1.917 -5.192 -3.126 1.00 96.69 94 TYR A O 1
ATOM 759 N N . GLU A 1 95 ? 1.088 -7.067 -4.061 1.00 96.06 95 GLU A N 1
ATOM 760 C CA . GLU A 1 95 ? 1.085 -6.614 -5.445 1.00 96.06 95 GLU A CA 1
ATOM 761 C C . GLU A 1 95 ? -0.331 -6.196 -5.846 1.00 96.06 95 GLU A C 1
ATOM 763 O O . GLU A 1 95 ? -1.313 -6.819 -5.435 1.00 96.06 95 GLU A O 1
ATOM 768 N N . VAL A 1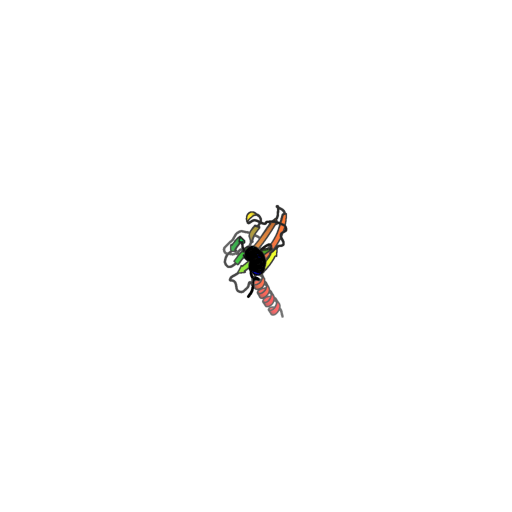 96 ? -0.425 -5.134 -6.638 1.00 94.88 96 VAL A N 1
ATOM 769 C CA . VAL A 1 96 ? -1.655 -4.662 -7.268 1.00 94.88 96 VAL A CA 1
ATOM 770 C C . VAL A 1 96 ? -1.500 -4.853 -8.768 1.00 94.88 96 VAL A C 1
ATOM 772 O O . VAL A 1 96 ? -0.584 -4.308 -9.383 1.00 94.88 96 VAL A O 1
ATOM 775 N N . GLU A 1 97 ? -2.397 -5.644 -9.353 1.00 91.12 97 GLU A N 1
ATOM 776 C CA . GLU A 1 97 ? -2.434 -5.854 -10.797 1.00 91.12 97 GLU A CA 1
ATOM 777 C C . GLU A 1 97 ? -2.858 -4.563 -11.507 1.00 91.12 97 GLU A C 1
ATOM 779 O O . GLU A 1 97 ? -3.896 -3.978 -11.188 1.00 91.12 97 GLU A O 1
ATOM 784 N N . THR A 1 9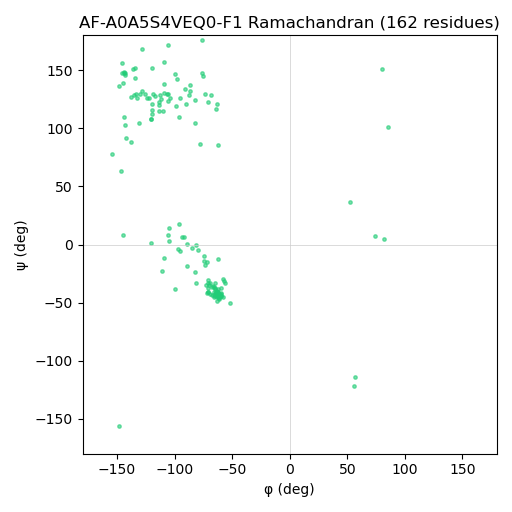8 ? -2.080 -4.145 -12.505 1.00 87.94 98 THR A N 1
ATOM 785 C CA . THR A 1 98 ? -2.390 -2.998 -13.367 1.00 87.94 98 THR A CA 1
ATOM 786 C C . THR A 1 98 ? -2.496 -3.455 -14.822 1.00 87.94 98 THR A C 1
ATOM 788 O O . THR A 1 98 ? -1.910 -4.465 -15.224 1.00 87.94 98 THR A O 1
ATOM 791 N N . GLN A 1 99 ? -3.294 -2.752 -15.624 1.00 84.75 99 GLN A N 1
ATOM 792 C CA . GLN A 1 99 ? -3.444 -3.012 -17.065 1.00 84.75 99 GLN A CA 1
ATOM 793 C C . GLN A 1 99 ? -2.799 -1.908 -17.917 1.00 84.75 99 GLN A C 1
ATOM 795 O O . GLN A 1 99 ? -2.641 -2.063 -19.130 1.00 84.75 99 GLN A O 1
ATOM 800 N N . GLY A 1 100 ? -2.419 -0.799 -17.290 1.00 80.00 100 GLY A N 1
ATOM 801 C CA . GLY A 1 100 ? -1.750 0.345 -17.881 1.00 80.00 100 GLY A CA 1
ATOM 802 C C . GLY A 1 100 ? -0.805 1.021 -16.889 1.00 80.00 100 GLY A C 1
ATOM 803 O O . GLY A 1 100 ? -0.293 0.401 -15.956 1.00 80.00 100 GLY A O 1
ATOM 804 N N . ASN A 1 101 ? -0.543 2.301 -17.141 1.00 84.94 101 ASN A N 1
ATOM 805 C CA . ASN A 1 101 ? 0.340 3.104 -16.304 1.00 84.94 101 ASN A CA 1
ATOM 806 C C . ASN A 1 101 ? -0.449 3.707 -15.138 1.00 84.94 101 ASN A C 1
ATOM 808 O O . ASN A 1 101 ? -1.551 4.218 -15.340 1.00 84.94 101 ASN A O 1
ATOM 812 N N . VAL A 1 102 ? 0.153 3.661 -13.953 1.00 91.19 102 VAL A N 1
ATOM 813 C CA . VAL A 1 102 ? -0.311 4.320 -12.732 1.00 91.19 102 VAL A CA 1
ATOM 814 C C . VAL A 1 102 ? 0.757 5.332 -12.342 1.00 91.19 102 VAL A C 1
ATOM 816 O O . VAL A 1 102 ? 1.932 4.969 -12.221 1.00 91.19 102 VAL A O 1
ATOM 819 N N . ASP A 1 103 ? 0.350 6.579 -12.136 1.00 93.19 103 ASP A N 1
ATOM 820 C CA . ASP A 1 103 ? 1.247 7.661 -11.747 1.00 93.19 103 ASP A CA 1
ATOM 821 C C . ASP A 1 103 ? 1.043 8.015 -10.264 1.00 93.19 103 ASP A C 1
ATOM 823 O O . ASP A 1 103 ? 0.115 7.555 -9.598 1.00 93.19 103 ASP A O 1
ATOM 827 N N . SER A 1 104 ? 1.906 8.869 -9.711 1.00 94.31 104 SER A N 1
ATOM 828 C CA . SER A 1 104 ? 1.821 9.274 -8.300 1.00 94.31 104 SER A CA 1
ATOM 829 C C . SER A 1 104 ? 0.486 9.929 -7.922 1.00 94.31 104 SER A C 1
ATOM 831 O O . SER A 1 104 ? 0.048 9.799 -6.783 1.00 94.31 104 SER A O 1
ATOM 833 N N . SER A 1 105 ? -0.173 10.614 -8.862 1.00 96.31 105 SER A N 1
ATOM 834 C CA . SER A 1 105 ? -1.478 11.254 -8.651 1.00 96.31 105 SER A CA 1
ATOM 835 C C . SER A 1 105 ? -2.641 10.275 -8.527 1.00 96.31 105 SER A C 1
ATOM 837 O O . SER A 1 105 ? -3.720 10.678 -8.106 1.00 96.31 105 SER A O 1
ATOM 839 N N . ASP A 1 106 ? -2.443 9.020 -8.920 1.00 96.62 106 ASP A N 1
ATOM 840 C CA . ASP A 1 106 ? -3.469 7.984 -8.850 1.00 96.62 106 ASP A CA 1
ATOM 841 C C . ASP A 1 106 ? -3.458 7.231 -7.508 1.00 96.62 106 ASP A C 1
ATOM 843 O O . ASP A 1 106 ? -4.245 6.301 -7.309 1.00 96.62 106 ASP A O 1
ATOM 847 N N . ILE A 1 107 ? -2.550 7.606 -6.600 1.00 98.12 107 ILE A N 1
ATOM 848 C CA . ILE A 1 107 ? -2.301 6.921 -5.335 1.00 98.12 107 ILE A CA 1
ATOM 849 C C . ILE A 1 107 ? -2.571 7.875 -4.173 1.00 98.12 107 ILE A C 1
ATOM 851 O O . ILE A 1 107 ? -1.830 8.832 -3.951 1.00 98.12 107 ILE A O 1
ATOM 855 N N . ASP A 1 108 ? -3.570 7.539 -3.365 1.00 98.19 108 ASP A N 1
ATOM 856 C CA . ASP A 1 108 ? -3.854 8.217 -2.106 1.00 98.19 108 ASP A CA 1
ATOM 857 C C . ASP A 1 108 ? -3.425 7.337 -0.930 1.00 98.19 108 ASP A C 1
ATOM 859 O O . ASP A 1 108 ? -3.801 6.167 -0.834 1.00 98.19 108 ASP A O 1
ATOM 863 N N . ILE A 1 109 ? -2.661 7.916 -0.000 1.00 98.38 109 ILE A N 1
ATOM 864 C CA . ILE A 1 109 ? -2.326 7.293 1.285 1.00 98.38 109 ILE A CA 1
ATOM 865 C C . ILE A 1 109 ? -2.847 8.204 2.390 1.00 98.38 109 ILE A C 1
ATOM 867 O O . ILE A 1 109 ? -2.287 9.276 2.637 1.00 98.38 109 ILE A O 1
ATOM 871 N N . VAL A 1 110 ? -3.911 7.774 3.062 1.00 98.00 110 VAL A N 1
ATOM 872 C CA . VAL A 1 110 ? -4.560 8.538 4.131 1.00 98.00 110 VAL A CA 1
ATOM 873 C C . VAL A 1 110 ? -4.352 7.832 5.461 1.00 98.00 110 VAL A C 1
ATOM 875 O O . VAL A 1 110 ? -4.703 6.666 5.628 1.00 98.00 110 VAL A O 1
ATOM 878 N N . TRP A 1 111 ? -3.798 8.559 6.426 1.00 98.00 111 TRP A N 1
ATOM 879 C CA . TRP A 1 111 ? -3.617 8.069 7.785 1.00 98.00 111 TRP A CA 1
ATOM 880 C C . TRP A 1 111 ? -4.830 8.414 8.643 1.00 98.00 111 TRP A C 1
ATOM 882 O O . TRP A 1 111 ? -5.322 9.542 8.632 1.00 98.00 111 TRP A O 1
ATOM 892 N N . THR A 1 112 ? -5.307 7.428 9.393 1.00 96.81 112 THR A N 1
ATOM 893 C CA . THR A 1 112 ? -6.449 7.554 10.294 1.00 96.81 112 THR A CA 1
ATOM 894 C C . THR A 1 112 ? -6.157 6.921 11.647 1.00 96.81 112 THR A C 1
ATOM 896 O O . THR A 1 112 ? -5.364 5.983 11.776 1.00 96.81 112 THR A O 1
ATOM 899 N N . ASN A 1 113 ? -6.812 7.438 12.677 1.00 93.75 113 ASN A N 1
ATOM 900 C CA . ASN A 1 113 ? -6.892 6.778 13.969 1.00 93.75 113 ASN A CA 1
ATOM 901 C C . ASN A 1 113 ? -7.898 5.611 13.940 1.00 93.75 113 ASN A C 1
ATOM 903 O O . ASN A 1 113 ? -8.604 5.398 12.954 1.00 93.75 113 ASN A O 1
ATOM 907 N N . ILE A 1 114 ? -8.011 4.868 15.045 1.00 88.81 114 ILE A N 1
ATOM 908 C CA . ILE A 1 114 ? -8.942 3.726 15.176 1.00 88.81 114 ILE A CA 1
ATOM 909 C C . ILE A 1 114 ? -10.403 4.132 14.917 1.00 88.81 114 ILE A C 1
ATOM 911 O O . ILE A 1 114 ? -11.187 3.331 14.413 1.00 88.81 114 ILE A O 1
ATOM 915 N N . GLY A 1 115 ? -10.767 5.375 15.240 1.00 88.69 115 GLY A N 1
ATOM 916 C CA . GLY A 1 115 ? -12.097 5.937 15.003 1.00 88.69 115 GLY A CA 1
ATOM 917 C C . GLY A 1 115 ? -12.331 6.447 13.576 1.00 88.69 115 GLY A C 1
ATOM 918 O O . GLY A 1 115 ? -13.423 6.933 13.291 1.00 88.69 115 GLY A O 1
ATOM 919 N N . GLY A 1 116 ? -11.339 6.363 12.683 1.00 91.12 116 GLY A N 1
ATOM 920 C CA . GLY A 1 116 ? -11.423 6.849 11.303 1.00 91.12 116 GLY A CA 1
ATOM 921 C C . GLY A 1 116 ? -11.177 8.352 11.134 1.00 91.12 116 GLY A C 1
ATOM 922 O O . GLY A 1 116 ? -11.310 8.864 10.026 1.00 91.12 116 GLY A O 1
ATOM 923 N N . GLY A 1 117 ? -10.818 9.069 12.202 1.00 93.31 117 GLY A N 1
ATOM 924 C CA . GLY A 1 117 ? -10.435 10.477 12.109 1.00 93.31 117 GLY A CA 1
ATOM 925 C C . GLY A 1 117 ? -9.025 10.638 11.541 1.00 93.31 117 GLY A C 1
ATOM 926 O O . GLY A 1 117 ? -8.161 9.798 11.779 1.00 93.31 117 GLY A O 1
ATOM 927 N N . THR A 1 118 ? -8.789 11.725 10.813 1.00 93.19 118 THR A N 1
ATOM 928 C CA . THR A 1 118 ? -7.486 12.058 10.204 1.00 93.19 118 THR A CA 1
ATOM 929 C C . THR A 1 118 ? -6.663 13.032 11.046 1.00 93.19 118 THR A C 1
ATOM 931 O O . THR A 1 118 ? -5.545 13.382 10.682 1.00 93.19 118 THR A O 1
ATOM 934 N N . GLU A 1 119 ? -7.220 13.517 12.154 1.00 90.50 119 GLU A N 1
ATOM 935 C CA . GLU A 1 119 ? -6.536 14.429 13.065 1.00 90.50 119 GLU A CA 1
ATOM 936 C C . GLU A 1 119 ? -5.712 13.647 14.084 1.00 90.50 119 GLU A C 1
ATOM 938 O O . GLU A 1 119 ? -6.207 12.711 14.721 1.00 90.50 119 GLU A O 1
ATOM 943 N N . LYS A 1 120 ? -4.458 14.070 14.243 1.00 86.94 120 LYS A N 1
ATOM 944 C CA . LYS A 1 120 ? -3.568 13.591 15.292 1.00 86.94 120 LYS A CA 1
ATOM 945 C C . LYS A 1 120 ? -3.765 14.427 16.551 1.00 86.94 120 LYS A C 1
ATOM 947 O O . LYS A 1 120 ? -3.674 15.654 16.494 1.00 86.94 120 LYS A O 1
ATOM 952 N N . THR A 1 121 ? -3.982 13.769 17.682 1.00 85.50 121 THR A N 1
ATOM 953 C CA . THR A 1 121 ? -4.036 14.414 19.003 1.00 85.50 121 THR A CA 1
ATOM 954 C C . THR A 1 121 ? -3.108 13.694 19.976 1.00 85.50 121 THR A C 1
ATOM 956 O O . THR A 1 121 ? -2.619 12.611 19.667 1.00 85.50 121 THR A O 1
ATOM 959 N N . GLU A 1 122 ? -2.853 14.281 21.150 1.00 80.81 122 GLU A N 1
ATOM 960 C CA . GLU A 1 122 ? -2.011 13.650 22.185 1.00 80.81 122 GLU A CA 1
ATOM 961 C C . GLU A 1 122 ? -2.523 12.262 22.601 1.00 80.81 122 GLU A C 1
ATOM 963 O O . GLU A 1 122 ? -1.729 11.371 22.880 1.00 80.81 122 GLU A O 1
ATOM 968 N N . ASP A 1 123 ? -3.844 12.071 22.580 1.00 81.50 123 ASP A N 1
ATOM 969 C CA . ASP A 1 123 ? -4.495 10.822 22.978 1.00 81.50 123 ASP A CA 1
ATOM 970 C C . ASP A 1 123 ? -4.804 9.892 21.796 1.00 81.50 123 ASP A C 1
ATOM 972 O O . ASP A 1 123 ? -5.319 8.789 21.996 1.00 81.50 123 ASP A O 1
ATOM 976 N N . ASN A 1 124 ? -4.575 10.341 20.558 1.00 84.00 124 ASN A N 1
ATOM 977 C CA . ASN A 1 124 ? -5.076 9.647 19.379 1.00 84.00 124 ASN A CA 1
ATOM 978 C C . ASN A 1 124 ? -4.077 9.676 18.225 1.00 84.00 124 ASN A C 1
ATOM 980 O O . ASN A 1 124 ? -4.075 10.573 17.374 1.00 84.00 124 ASN A O 1
ATOM 984 N N . ASP A 1 125 ? -3.249 8.638 18.196 1.00 90.25 125 ASP A N 1
ATOM 985 C CA . ASP A 1 125 ? -2.311 8.400 17.115 1.00 90.25 125 ASP A CA 1
ATOM 986 C C . ASP A 1 125 ? -3.013 7.865 15.862 1.00 90.25 125 ASP A C 1
ATOM 988 O O . ASP A 1 125 ? -3.959 7.070 15.901 1.00 90.25 125 ASP A O 1
ATOM 992 N N . LEU A 1 126 ? -2.492 8.281 14.712 1.00 94.62 126 LEU A N 1
ATOM 993 C CA . LEU A 1 126 ? -2.895 7.764 13.416 1.00 94.62 126 LEU A CA 1
ATOM 994 C C . LEU A 1 126 ? -2.135 6.454 13.152 1.00 94.62 126 LEU A C 1
ATOM 996 O O . LEU A 1 126 ? -0.939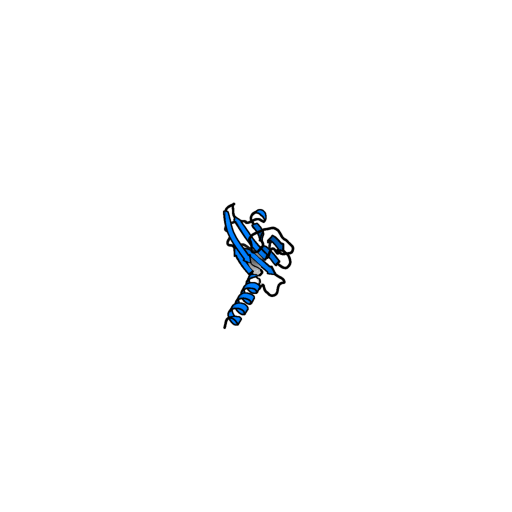 6.448 12.871 1.00 94.62 126 LEU A O 1
ATOM 1000 N N . ILE A 1 127 ? -2.830 5.326 13.283 1.00 93.94 127 ILE A N 1
ATOM 1001 C CA . ILE A 1 127 ? -2.231 3.977 13.256 1.00 93.94 127 ILE A CA 1
ATOM 1002 C C . ILE A 1 127 ? -2.783 3.090 12.134 1.00 93.94 127 ILE A C 1
ATOM 1004 O O . ILE A 1 127 ? -2.406 1.921 12.021 1.00 93.94 127 ILE A O 1
ATOM 1008 N N . ILE A 1 128 ? -3.697 3.623 11.322 1.00 96.44 128 ILE A N 1
ATOM 1009 C CA . ILE A 1 128 ? -4.291 2.937 10.177 1.00 96.44 128 ILE A CA 1
ATOM 1010 C C . ILE A 1 128 ? -3.960 3.726 8.914 1.00 96.44 128 ILE A C 1
ATOM 1012 O O . ILE A 1 128 ? -4.362 4.880 8.792 1.00 96.44 128 ILE A O 1
ATOM 1016 N N . ALA A 1 129 ? -3.279 3.097 7.960 1.00 98.12 129 ALA A N 1
ATOM 1017 C CA . ALA A 1 129 ? -3.126 3.643 6.614 1.00 98.12 129 ALA A CA 1
ATOM 1018 C C . ALA A 1 129 ? -4.203 3.060 5.696 1.00 98.12 129 ALA A C 1
ATOM 1020 O O . ALA A 1 129 ? -4.333 1.838 5.595 1.00 98.12 129 ALA A O 1
ATOM 1021 N N . GLU A 1 130 ? -4.963 3.919 5.026 1.00 98.06 130 GLU A N 1
ATOM 1022 C CA . GLU A 1 130 ? -5.834 3.571 3.904 1.00 98.06 130 GLU A CA 1
ATOM 1023 C C . GLU A 1 130 ? -5.099 3.923 2.603 1.00 98.06 130 GLU A C 1
ATOM 1025 O O . GLU A 1 130 ? -4.726 5.078 2.396 1.00 98.06 130 GLU A O 1
ATOM 1030 N N . ILE A 1 131 ? -4.851 2.920 1.759 1.00 98.56 131 ILE A N 1
ATOM 1031 C CA . ILE A 1 131 ? -4.158 3.052 0.477 1.00 98.56 131 ILE A CA 1
ATOM 1032 C C . ILE A 1 131 ? -5.185 2.839 -0.628 1.00 98.56 131 ILE A C 1
ATOM 1034 O O . ILE A 1 131 ? -5.705 1.728 -0.776 1.00 98.56 131 ILE A O 1
ATOM 1038 N N . LYS A 1 132 ? -5.446 3.884 -1.412 1.00 98.31 132 LYS A N 1
ATOM 1039 C CA . LYS A 1 132 ? -6.323 3.828 -2.584 1.00 98.31 132 LYS A CA 1
ATOM 1040 C C . LYS A 1 132 ? -5.498 4.030 -3.834 1.00 98.31 132 LYS A C 1
ATOM 1042 O O . LYS A 1 132 ? -4.725 4.976 -3.921 1.00 98.31 132 LYS A O 1
ATOM 1047 N N . ILE A 1 133 ? -5.665 3.125 -4.786 1.00 98.00 133 ILE A N 1
ATOM 1048 C CA . ILE A 1 133 ? -4.977 3.174 -6.072 1.00 98.00 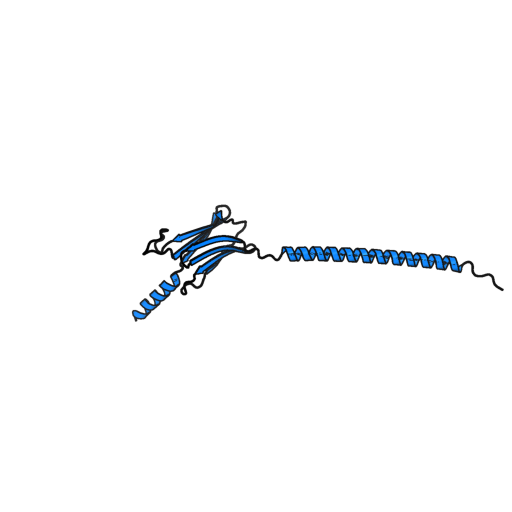133 ILE A CA 1
ATOM 1049 C C . ILE A 1 133 ? -6.039 3.146 -7.155 1.00 98.00 133 ILE A C 1
ATOM 1051 O O . ILE A 1 133 ? -6.891 2.248 -7.187 1.00 98.00 133 ILE A O 1
ATOM 1055 N N . SER A 1 134 ? -5.977 4.135 -8.034 1.00 96.31 134 SER A N 1
ATOM 1056 C CA . SER A 1 134 ? -6.827 4.234 -9.209 1.00 96.31 134 SER A CA 1
ATOM 1057 C C . SER A 1 134 ? -6.029 3.982 -10.484 1.00 96.31 134 SER A C 1
ATOM 1059 O O . SER A 1 134 ? -4.820 4.144 -10.535 1.00 96.31 134 SER A O 1
ATOM 1061 N N . GLU A 1 135 ? -6.718 3.575 -11.538 1.00 93.69 135 GLU A N 1
ATOM 1062 C CA . GLU A 1 135 ? -6.161 3.486 -12.881 1.00 93.69 135 GLU A CA 1
ATOM 1063 C C . GLU A 1 135 ? -7.220 4.016 -13.845 1.00 93.69 135 GLU A C 1
ATOM 1065 O O . GLU A 1 135 ? -8.382 3.597 -13.799 1.00 93.69 135 GLU A O 1
ATOM 1070 N N . ASN A 1 136 ? -6.853 4.981 -14.693 1.00 91.94 136 ASN A N 1
ATOM 1071 C CA . ASN A 1 136 ? -7.789 5.645 -15.608 1.00 91.94 136 ASN A CA 1
ATOM 1072 C C . ASN A 1 136 ? -9.045 6.202 -14.895 1.00 91.94 136 ASN A C 1
ATOM 1074 O O . ASN A 1 136 ? -10.161 6.124 -15.416 1.00 91.94 136 ASN A O 1
ATOM 1078 N N . GLY A 1 137 ? -8.878 6.722 -13.673 1.00 90.75 137 GLY A N 1
ATOM 1079 C CA . GLY A 1 137 ? -9.967 7.257 -12.847 1.00 90.75 137 GLY A CA 1
ATOM 1080 C C . GLY A 1 137 ? -10.884 6.206 -12.205 1.00 90.75 137 GLY A C 1
ATOM 1081 O O . GLY A 1 137 ? -11.897 6.571 -11.607 1.00 90.75 137 GLY A O 1
ATOM 1082 N N . LYS A 1 138 ? -10.562 4.911 -12.309 1.00 94.88 138 LYS A N 1
ATOM 1083 C CA . LYS A 1 138 ? -11.291 3.824 -11.645 1.00 94.88 138 LYS A CA 1
ATOM 1084 C C . LYS A 1 138 ? -10.470 3.273 -10.484 1.00 94.88 138 LYS A C 1
ATOM 1086 O O . LYS A 1 138 ? -9.328 2.884 -10.679 1.00 94.88 138 LYS A O 1
ATOM 1091 N N . LEU A 1 139 ? -11.080 3.160 -9.306 1.00 97.00 139 LEU A N 1
ATOM 1092 C CA . LEU A 1 139 ? -10.473 2.516 -8.141 1.00 97.00 139 LEU A CA 1
ATOM 1093 C C . LEU A 1 139 ? -10.212 1.026 -8.427 1.00 97.00 139 LEU A C 1
ATOM 1095 O O . LEU A 1 139 ? -11.152 0.284 -8.737 1.00 97.00 139 LEU A O 1
ATOM 1099 N N . ILE A 1 140 ? -8.951 0.604 -8.328 1.00 95.50 140 ILE A N 1
ATOM 1100 C CA . ILE A 1 140 ? -8.512 -0.785 -8.547 1.00 95.50 140 ILE A CA 1
ATOM 1101 C C . ILE A 1 140 ? -8.036 -1.469 -7.260 1.00 95.50 140 ILE A C 1
ATOM 1103 O O . ILE A 1 140 ? -8.094 -2.692 -7.170 1.00 95.50 140 ILE A O 1
ATOM 1107 N N . SER A 1 141 ? -7.631 -0.698 -6.247 1.00 97.25 141 SER A N 1
ATOM 1108 C CA . SER A 1 141 ? -7.283 -1.206 -4.917 1.00 97.25 141 SER A CA 1
ATOM 1109 C C . SER A 1 141 ? -7.701 -0.213 -3.836 1.00 97.25 141 SER A C 1
ATOM 1111 O O . SER A 1 141 ? -7.508 0.991 -3.994 1.00 97.25 141 SER A O 1
ATOM 1113 N N . ASP A 1 142 ? -8.236 -0.732 -2.733 1.00 97.75 142 ASP A N 1
ATOM 1114 C CA . ASP A 1 142 ? -8.566 0.005 -1.509 1.00 97.75 142 ASP A CA 1
ATOM 1115 C C . ASP A 1 142 ? -8.255 -0.896 -0.312 1.00 97.75 142 ASP A C 1
ATOM 1117 O O . ASP A 1 142 ? -8.976 -1.859 -0.032 1.00 97.75 142 ASP A O 1
ATOM 1121 N N . THR A 1 143 ? -7.131 -0.625 0.347 1.00 97.88 143 THR A N 1
ATOM 1122 C CA . THR A 1 143 ? -6.599 -1.492 1.400 1.00 97.88 143 THR A CA 1
ATOM 1123 C C . THR A 1 143 ? -6.319 -0.693 2.658 1.00 97.88 143 THR A C 1
ATOM 1125 O O . THR A 1 143 ? -5.630 0.325 2.626 1.00 97.88 143 THR A O 1
ATOM 1128 N N . LYS A 1 144 ? -6.789 -1.213 3.796 1.00 96.94 144 LYS A N 1
ATOM 1129 C CA . LYS A 1 144 ? -6.495 -0.674 5.127 1.00 96.94 144 LYS A CA 1
ATOM 1130 C C . LYS A 1 144 ? -5.481 -1.538 5.853 1.00 96.94 144 LYS A C 1
ATOM 1132 O O . LYS A 1 144 ? -5.705 -2.733 6.045 1.00 96.94 144 LYS A O 1
ATOM 1137 N N . ILE A 1 145 ? -4.405 -0.915 6.315 1.00 97.00 145 ILE A N 1
ATOM 1138 C CA . ILE A 1 145 ? -3.352 -1.557 7.100 1.00 97.00 145 ILE A CA 1
ATOM 1139 C C . ILE A 1 145 ? -3.386 -0.971 8.507 1.00 97.00 145 ILE A C 1
ATOM 1141 O O . ILE A 1 145 ? -3.138 0.217 8.693 1.00 97.00 145 ILE A O 1
ATOM 1145 N N . ASN A 1 146 ? -3.704 -1.809 9.497 1.00 95.31 146 ASN A N 1
ATOM 1146 C CA . ASN A 1 146 ? -3.681 -1.440 10.912 1.00 95.31 146 ASN A CA 1
ATOM 1147 C C . ASN A 1 146 ? -2.348 -1.869 11.537 1.00 95.31 146 ASN A C 1
ATOM 1149 O O . ASN A 1 146 ? -2.111 -3.062 11.747 1.00 95.31 146 ASN A O 1
ATOM 1153 N N . PHE A 1 147 ? -1.513 -0.888 11.871 1.00 95.31 147 PHE A N 1
ATOM 1154 C CA . PHE A 1 147 ? -0.168 -1.102 12.404 1.00 95.31 147 PHE A CA 1
ATOM 1155 C C . PHE A 1 147 ? -0.143 -1.570 13.867 1.00 95.31 147 PHE A C 1
ATOM 1157 O O . PHE A 1 147 ? 0.873 -2.077 14.331 1.00 95.31 147 PHE A O 1
ATOM 1164 N N . ALA A 1 148 ? -1.256 -1.459 14.593 1.00 92.75 148 ALA A N 1
ATOM 1165 C CA . ALA A 1 148 ? -1.371 -1.888 15.988 1.00 92.75 148 ALA A CA 1
ATOM 1166 C C . ALA A 1 148 ? -2.164 -3.192 16.162 1.00 92.75 148 ALA A C 1
ATOM 1168 O O . ALA A 1 148 ? -2.364 -3.641 17.290 1.00 92.75 148 ALA A O 1
ATOM 1169 N N . LYS A 1 149 ? -2.612 -3.825 15.066 1.00 91.38 149 LYS A N 1
ATOM 1170 C CA . LYS A 1 149 ? -3.480 -5.011 15.118 1.00 91.38 149 LYS A CA 1
ATOM 1171 C C . LYS A 1 149 ? -2.915 -6.110 16.021 1.00 91.38 149 LYS A C 1
ATOM 1173 O O . LYS A 1 149 ? -3.597 -6.554 16.932 1.00 91.38 149 LYS A O 1
ATOM 1178 N N . LYS A 1 150 ? -1.647 -6.481 15.837 1.00 90.56 150 LYS A N 1
ATOM 1179 C CA . LYS A 1 150 ? -0.999 -7.536 16.630 1.00 90.56 150 LYS A CA 1
ATOM 1180 C C . LYS A 1 150 ? -0.869 -7.173 18.112 1.00 90.56 150 LYS A C 1
ATOM 1182 O O . LYS A 1 150 ? -0.956 -8.055 18.959 1.00 90.56 150 LYS A O 1
ATOM 1187 N N . ALA A 1 151 ? -0.672 -5.893 18.441 1.00 88.38 151 ALA A N 1
ATOM 1188 C CA . ALA A 1 151 ? -0.657 -5.444 19.832 1.00 88.38 151 ALA A CA 1
ATOM 1189 C C . ALA A 1 151 ? -2.040 -5.623 20.484 1.00 88.38 151 ALA A C 1
ATOM 1191 O O . ALA A 1 151 ? -2.127 -6.095 21.618 1.00 88.38 151 ALA A O 1
ATOM 1192 N N . PHE A 1 152 ? -3.116 -5.311 19.754 1.00 89.00 152 PHE A N 1
ATOM 1193 C CA . PHE A 1 152 ? -4.483 -5.558 20.217 1.00 89.00 152 PHE A CA 1
ATOM 1194 C C . PHE A 1 152 ? -4.808 -7.048 20.320 1.00 89.00 152 PHE A C 1
ATOM 1196 O O . PHE A 1 152 ? -5.353 -7.463 21.341 1.00 89.00 152 PHE A O 1
ATOM 1203 N N . ASP A 1 153 ? -4.417 -7.846 19.326 1.00 90.19 153 ASP A N 1
ATOM 1204 C CA . ASP A 1 153 ? -4.612 -9.299 19.330 1.00 90.19 153 ASP A CA 1
ATOM 1205 C C . ASP A 1 153 ? -3.923 -9.929 20.560 1.00 90.19 153 ASP A C 1
ATOM 1207 O O . ASP A 1 153 ? -4.536 -10.697 21.301 1.00 90.19 153 ASP A O 1
ATOM 1211 N N . ALA A 1 154 ? -2.681 -9.524 20.860 1.00 89.25 154 ALA A N 1
ATOM 1212 C CA . ALA A 1 154 ? -1.947 -9.995 22.036 1.00 89.25 154 ALA A CA 1
ATOM 1213 C C . ALA A 1 154 ? -2.620 -9.599 23.364 1.00 89.25 154 ALA A C 1
ATOM 1215 O O . ALA A 1 154 ? -2.662 -10.396 24.305 1.00 89.25 154 ALA A O 1
ATOM 1216 N N . LEU A 1 155 ? -3.163 -8.380 23.458 1.00 89.69 155 LEU A N 1
ATOM 1217 C CA . LEU A 1 155 ? -3.910 -7.939 24.637 1.00 89.69 155 LEU A CA 1
ATOM 1218 C C . LEU A 1 155 ? -5.202 -8.749 24.814 1.00 89.69 155 LEU A C 1
ATOM 1220 O O . LEU A 1 155 ? -5.531 -9.157 25.932 1.00 89.69 155 LEU A O 1
ATOM 1224 N N . GLU A 1 156 ? -5.931 -8.994 23.726 1.00 89.94 156 GLU A N 1
ATOM 1225 C CA . GLU A 1 156 ? -7.164 -9.777 23.746 1.00 89.94 156 GLU A CA 1
ATOM 1226 C C . GLU A 1 156 ? -6.906 -11.223 24.195 1.00 89.94 156 GLU A C 1
ATOM 1228 O O . GLU A 1 156 ? -7.663 -11.757 25.014 1.00 89.94 156 GLU A O 1
ATOM 1233 N N . ASP A 1 157 ? -5.817 -11.832 23.731 1.00 91.00 157 ASP A N 1
ATOM 1234 C CA . ASP A 1 157 ? -5.419 -13.183 24.127 1.00 91.00 157 ASP A CA 1
ATOM 1235 C C . ASP A 1 157 ? -5.136 -13.286 25.633 1.00 91.00 157 ASP A C 1
ATOM 1237 O O . ASP A 1 157 ? -5.637 -14.205 26.291 1.00 91.00 157 ASP A O 1
ATOM 1241 N N . VAL A 1 158 ? -4.429 -12.308 26.214 1.00 91.75 158 VAL A N 1
ATOM 1242 C CA . VAL A 1 158 ? -4.180 -12.243 27.670 1.00 91.75 158 VAL A CA 1
ATOM 1243 C C . VAL A 1 158 ? -5.482 -12.056 28.459 1.00 91.75 158 VAL A C 1
ATOM 1245 O O . VAL A 1 158 ? -5.697 -12.682 29.504 1.00 91.75 158 VAL A O 1
ATOM 1248 N N . LEU A 1 159 ? -6.396 -11.214 27.969 1.00 90.94 159 LEU A N 1
ATOM 1249 C CA . LEU A 1 159 ? -7.699 -11.006 28.609 1.00 90.94 159 LEU A CA 1
ATOM 1250 C C . LEU A 1 159 ? -8.571 -12.267 28.565 1.00 90.94 159 LEU A C 1
ATOM 1252 O O . LEU A 1 159 ? -9.295 -12.551 29.525 1.00 90.94 159 LEU A O 1
ATOM 1256 N N . LYS A 1 160 ? -8.507 -13.037 27.475 1.00 88.94 160 LYS A N 1
ATOM 1257 C CA . LYS A 1 160 ? -9.202 -14.325 27.342 1.00 88.94 160 LYS A CA 1
ATOM 1258 C C . LYS A 1 160 ? -8.576 -15.404 28.220 1.00 88.94 160 LYS A C 1
ATOM 1260 O O . LYS A 1 160 ? -9.319 -16.204 28.790 1.00 88.94 160 LYS A O 1
ATOM 1265 N N . SER A 1 161 ? -7.251 -15.424 28.370 1.00 81.88 161 SER A N 1
ATOM 1266 C CA . SER A 1 161 ? -6.573 -16.405 29.224 1.00 81.88 161 SER A CA 1
ATOM 1267 C C . SER A 1 161 ? -6.847 -16.190 30.714 1.00 81.88 161 SER A C 1
ATOM 1269 O O . SER A 1 161 ? -6.969 -17.170 31.437 1.00 81.88 161 SER A O 1
ATOM 1271 N N . ASN A 1 162 ? -7.017 -14.940 31.164 1.00 72.44 162 ASN A N 1
ATOM 1272 C CA . ASN A 1 162 ? -7.318 -14.608 32.568 1.00 72.44 162 ASN A CA 1
ATOM 1273 C C . ASN A 1 162 ? -8.791 -14.801 32.976 1.00 72.44 162 ASN A C 1
ATOM 1275 O O . ASN A 1 162 ? -9.134 -14.610 34.141 1.00 72.44 162 ASN A O 1
ATOM 1279 N N . LYS A 1 163 ? -9.679 -15.145 32.035 1.00 65.12 163 LYS A N 1
ATOM 1280 C CA . LYS A 1 163 ? -11.085 -15.494 32.317 1.00 65.12 163 LYS A CA 1
ATOM 1281 C C . LYS A 1 163 ? -11.312 -17.005 32.504 1.00 65.12 163 LYS A C 1
ATOM 1283 O O . LYS A 1 163 ? -12.467 -17.420 32.602 1.00 65.12 163 LYS A O 1
ATOM 1288 N N . ARG A 1 164 ? -10.247 -17.814 32.522 1.00 51.50 164 ARG A N 1
ATOM 1289 C CA . ARG A 1 164 ? -10.259 -19.238 32.899 1.00 51.50 164 ARG A CA 1
ATOM 1290 C C . ARG A 1 164 ? -9.721 -19.412 34.310 1.00 51.50 164 ARG A C 1
ATOM 1292 O O . ARG A 1 164 ? -10.227 -20.331 34.985 1.00 51.50 164 ARG A O 1
#

Secondary structure (DSSP, 8-state):
-----SSHHHHHHHHHHHHHHHHHHHHHHHHHHHHHHHHHHHHHHHHHHHT-----EEEEEEEETTEEEEEEEETTEEEEEEEESSTT---EEEEE--SS---GGGEEEEEE-TTS----BTTB---EEEEEEEETTEEEEEEEEETTHHHHHHHHHHHHHTT-

Nearest PDB structures (foldseek):
  6szw-assembly1_B  TM=2.901E-01  e=1.712E-01  Homo sapiens
  3nom-assembly2_B  TM=4.334E-01  e=5.954E-01  Zymomonas mobilis subsp. mobilis ATCC 10988
  8vl3-assembly1_A  TM=5.154E-01  e=2.186E+00  synthetic construct
  2it9-assembly2_D  TM=3.652E-01  e=1.760E+00  Prochlorococcus marinus str. NATL2A
  7ui9-assembly1_a  TM=3.137E-01  e=2.070E+00  Saccharomyces cerevisiae S288C

Mean predicted aligned error: 14.69 Å

pLDDT: mean 83.64, std 15.53, range [35.12, 98.56]

Foldseek 3Di:
DDDDDPPPPVVVVVVVVVVVVVVVVVVVVVVVVVVVVVVVVVVVVVVVVVPDDQPWAWQDKDDFVQKIWTWTDGPQWIKIKIDGPDPQAPIDIDIFDDPDDFHSVQKDWQFAWPVRDRDDDPVTGRQKIWIWGDDPNHTRDTDIDGRCVSVVVVVVVVVVVVVD

Organism: NCBI:txid39491

Solvent-accessible surface area (backbone atoms only — not comparable to full-atom values): 9536 Å² total; per-residue (Å²): 139,87,89,88,73,81,73,59,58,59,53,50,49,54,52,49,53,51,52,51,53,53,51,52,54,53,53,52,55,51,54,53,50,52,53,50,51,53,49,53,50,54,52,48,50,51,55,56,60,74,73,66,70,82,56,69,42,80,48,44,71,51,73,50,91,63,35,37,40,40,33,28,34,49,74,88,39,38,36,42,40,34,45,46,80,47,92,51,38,91,57,48,76,51,76,47,93,64,94,71,82,71,57,44,91,35,51,48,78,46,56,15,22,97,87,68,44,70,71,74,51,99,90,38,62,52,47,28,41,38,40,37,34,31,47,96,88,39,80,76,42,79,48,76,48,60,58,51,51,53,51,51,52,54,51,51,51,52,58,57,61,75,73,111

Sequence (164 aa):
MEKRDGHNINYIYYMMNKKVIIITIVVLAILESVIFFYKQNAENSKKYTKNSIESEVVLASSKEGYNSVVVYQLNNALIVSAESEAAFFDGVRYEVETQGNVDSSDIDIVWTNIGGGTEKTEDNDLIIAEIKISENGKLISDTKINFAKKAFDALEDVLKSNKR

Radius of gyration: 37.05 Å; Cα contacts (8 Å, |Δi|>4): 205; chains: 1; bounding box: 80×47×111 Å